Protein AF-A0AAP4BNZ4-F1 (afdb_monomer_lite)

Secondary structure (DSSP, 8-state):
--------------------PPPPP----PPPPP---HHHHHHHHHHHTT--HHHHHHHHHHHHHHHHHHHHHS-TTHHHHHHHHHHHHHHHHTTT--HHHHHHHHHHHHHHHHHHHHT--

InterPro domains:
  IPR045598 Domain of unknown function DUF6457 [PF20058] (36-118)

pLDDT: mean 81.0, std 22.91, range [34.78, 98.44]

Structure (mmCIF, N/CA/C/O backbone):
data_AF-A0AAP4BNZ4-F1
#
_entry.id   AF-A0AAP4BNZ4-F1
#
loop_
_atom_site.group_PDB
_atom_site.id
_atom_site.type_symbol
_atom_site.label_atom_id
_atom_site.label_alt_id
_atom_site.label_comp_id
_atom_site.label_asym_id
_atom_site.label_entity_id
_atom_site.label_seq_id
_atom_site.pdbx_PDB_ins_code
_atom_site.Cartn_x
_atom_site.Cartn_y
_atom_site.Cartn_z
_atom_site.occupancy
_atom_site.B_iso_or_equiv
_atom_site.auth_seq_id
_atom_site.auth_comp_id
_atom_site.auth_asym_id
_atom_site.auth_atom_id
_atom_site.pdbx_PDB_model_num
ATOM 1 N N . MET A 1 1 ? 96.215 -18.732 17.209 1.00 38.88 1 MET A N 1
ATOM 2 C CA . MET A 1 1 ? 96.819 -18.133 15.995 1.00 38.88 1 MET A CA 1
ATOM 3 C C . MET A 1 1 ? 95.674 -17.427 15.272 1.00 38.88 1 MET A C 1
ATOM 5 O O . MET A 1 1 ? 94.747 -18.121 14.900 1.00 38.88 1 MET A O 1
ATOM 9 N N . SER A 1 2 ? 95.473 -16.116 15.424 1.00 44.75 2 SER A N 1
ATOM 10 C CA . SER A 1 2 ? 96.181 -14.976 14.799 1.00 44.75 2 SER A CA 1
ATOM 11 C C . SER A 1 2 ? 95.452 -14.460 13.543 1.00 44.75 2 SER A C 1
ATOM 13 O O . SER A 1 2 ? 95.232 -15.246 12.630 1.00 44.75 2 SER A O 1
ATOM 15 N N . GLY A 1 3 ? 95.160 -13.147 13.519 1.00 40.81 3 GLY A N 1
ATOM 16 C CA . GLY A 1 3 ? 94.778 -12.314 12.354 1.00 40.81 3 GLY A CA 1
ATOM 17 C C . GLY A 1 3 ? 93.282 -12.341 12.001 1.00 40.81 3 GLY A C 1
ATOM 18 O O . GLY A 1 3 ? 92.768 -13.411 11.719 1.00 40.81 3 GLY A O 1
ATOM 19 N N . ALA A 1 4 ? 92.455 -11.288 12.093 1.00 47.03 4 ALA A N 1
ATOM 20 C CA . ALA A 1 4 ? 92.541 -9.853 11.750 1.00 47.03 4 ALA A CA 1
ATOM 21 C C . ALA A 1 4 ? 92.494 -9.534 10.237 1.00 47.03 4 ALA A C 1
ATOM 23 O O . ALA A 1 4 ? 93.375 -9.975 9.508 1.00 47.03 4 ALA A O 1
ATOM 24 N N . GLN A 1 5 ? 91.475 -8.742 9.846 1.00 47.81 5 GLN A N 1
ATOM 25 C CA . GLN A 1 5 ? 91.395 -7.622 8.866 1.00 47.81 5 GLN A CA 1
ATOM 26 C C . GLN A 1 5 ? 89.982 -7.591 8.234 1.00 47.81 5 GLN A C 1
ATOM 28 O O . GLN A 1 5 ? 89.580 -8.545 7.580 1.00 47.81 5 GLN A O 1
ATOM 33 N N . GLU A 1 6 ? 89.067 -6.691 8.617 1.00 38.47 6 GLU A N 1
ATOM 34 C CA . GLU A 1 6 ? 88.903 -5.257 8.267 1.00 38.47 6 GLU A CA 1
ATOM 35 C C . GLU A 1 6 ? 88.788 -4.929 6.766 1.00 38.47 6 GLU A C 1
ATOM 37 O O . GLU A 1 6 ? 89.708 -5.140 5.983 1.00 38.47 6 GLU A O 1
ATOM 42 N N . GLY A 1 7 ? 87.651 -4.317 6.411 1.00 39.09 7 GLY A N 1
ATOM 43 C CA . GLY A 1 7 ? 87.348 -3.727 5.109 1.00 39.09 7 GLY A CA 1
ATOM 44 C C . GLY A 1 7 ? 86.184 -2.736 5.229 1.00 39.09 7 GLY A C 1
ATOM 45 O O . GLY A 1 7 ? 85.019 -3.117 5.194 1.00 39.09 7 GLY A O 1
ATOM 46 N N . THR A 1 8 ? 86.536 -1.467 5.423 1.00 38.19 8 THR A N 1
ATOM 47 C CA . THR A 1 8 ? 85.686 -0.272 5.574 1.00 38.19 8 THR A CA 1
ATOM 48 C C . THR A 1 8 ? 85.093 0.209 4.241 1.00 38.19 8 THR A C 1
ATOM 50 O O . THR A 1 8 ? 85.790 0.217 3.230 1.00 38.19 8 THR A O 1
ATOM 53 N N . GLY A 1 9 ? 83.858 0.732 4.248 1.00 38.12 9 GLY A N 1
ATOM 54 C CA . GLY A 1 9 ? 83.290 1.517 3.139 1.00 38.12 9 GLY A CA 1
ATOM 55 C C . GLY A 1 9 ? 82.031 2.318 3.544 1.00 38.12 9 GLY A C 1
ATOM 56 O O . GLY A 1 9 ? 81.125 1.714 4.109 1.00 38.12 9 GLY A O 1
ATOM 57 N N . PRO A 1 10 ? 81.940 3.649 3.316 1.00 43.75 10 PRO A N 1
ATOM 58 C CA . PRO A 1 10 ? 81.063 4.557 4.070 1.00 43.75 10 PRO A CA 1
ATOM 59 C C . PRO A 1 10 ? 79.846 5.071 3.271 1.00 43.75 10 PRO A C 1
ATOM 61 O O . PRO A 1 10 ? 79.862 5.090 2.046 1.00 43.75 10 PRO A O 1
ATOM 64 N N . GLY A 1 11 ? 78.816 5.604 3.944 1.00 38.97 11 GLY A N 1
ATOM 65 C CA . GLY A 1 11 ? 77.742 6.324 3.243 1.00 38.97 11 GLY A CA 1
ATOM 66 C C . GLY A 1 11 ? 76.632 6.860 4.142 1.00 38.97 11 GLY A C 1
ATOM 67 O O . GLY A 1 11 ? 75.662 6.178 4.436 1.00 38.97 11 GLY A O 1
ATOM 68 N N . ARG A 1 12 ? 76.788 8.103 4.592 1.00 36.22 12 ARG A N 1
ATOM 69 C CA . ARG A 1 12 ? 75.913 8.833 5.521 1.00 36.22 12 ARG A CA 1
ATOM 70 C C . ARG A 1 12 ? 74.928 9.719 4.729 1.00 36.22 12 ARG A C 1
ATOM 72 O O . ARG A 1 12 ? 75.339 10.298 3.730 1.00 36.22 12 ARG A O 1
ATOM 79 N N . LYS A 1 13 ? 73.750 9.987 5.325 1.00 34.78 13 LYS A N 1
ATOM 80 C CA . LYS A 1 13 ? 72.768 11.075 5.039 1.00 34.78 13 LYS A CA 1
ATOM 81 C C . LYS A 1 13 ? 71.760 10.756 3.912 1.00 34.78 13 LYS A C 1
ATOM 83 O O . LYS A 1 13 ? 72.145 10.416 2.811 1.00 34.78 13 LYS A O 1
ATOM 88 N N . THR A 1 14 ? 70.447 10.874 4.116 1.00 40.69 14 THR A N 1
ATOM 89 C CA . THR A 1 14 ? 69.755 12.126 4.458 1.00 40.69 14 THR A CA 1
ATOM 90 C C . THR A 1 14 ? 68.381 11.869 5.094 1.00 40.69 14 THR A C 1
ATOM 92 O O . THR A 1 14 ? 67.539 11.159 4.558 1.00 40.69 14 THR A O 1
ATOM 95 N N . ALA A 1 15 ? 68.144 12.508 6.238 1.00 41.22 15 ALA A N 1
ATOM 96 C CA . ALA A 1 15 ? 66.809 12.882 6.675 1.00 41.22 15 ALA A CA 1
ATOM 97 C C . ALA A 1 15 ? 66.473 14.228 6.020 1.00 41.22 15 ALA A C 1
ATOM 99 O O . ALA A 1 15 ? 67.306 15.128 6.102 1.00 41.22 15 ALA A O 1
ATOM 100 N N . GLN A 1 16 ? 65.295 14.360 5.402 1.00 35.28 16 GLN A N 1
ATOM 101 C CA . GLN A 1 16 ? 64.477 15.586 5.347 1.00 35.28 16 GLN A CA 1
ATOM 102 C C . GLN A 1 16 ? 63.350 15.444 4.320 1.00 35.28 16 GLN A C 1
ATOM 104 O O . GLN A 1 16 ? 63.594 15.422 3.119 1.00 35.28 16 GLN A O 1
ATOM 109 N N . SER A 1 17 ? 62.104 15.477 4.789 1.00 41.12 17 SER A N 1
ATOM 110 C CA . SER A 1 17 ? 61.160 16.535 4.400 1.00 41.12 17 SER A CA 1
ATOM 111 C C . SER A 1 17 ? 59.817 16.306 5.079 1.00 41.12 17 SER A C 1
ATOM 113 O O . SER A 1 17 ? 58.915 15.673 4.538 1.00 41.12 17 SER A O 1
ATOM 115 N N . ALA A 1 18 ? 59.676 16.891 6.267 1.00 46.62 18 ALA A N 1
ATOM 116 C CA . ALA A 1 18 ? 58.380 17.363 6.714 1.00 46.62 18 ALA A CA 1
ATOM 117 C C . ALA A 1 18 ? 57.937 18.471 5.745 1.00 46.62 18 ALA A C 1
ATOM 119 O O . ALA A 1 18 ? 58.617 19.490 5.614 1.00 46.62 18 ALA A O 1
ATOM 120 N N . LYS A 1 19 ? 56.813 18.276 5.053 1.00 46.09 19 LYS A N 1
ATOM 121 C CA . LYS A 1 19 ? 56.090 19.367 4.394 1.00 46.09 19 LYS A CA 1
ATOM 122 C C . LYS A 1 19 ? 54.744 19.546 5.075 1.00 46.09 19 LYS A C 1
ATOM 124 O O . LYS A 1 19 ? 53.771 18.863 4.783 1.00 46.09 19 LYS A O 1
ATOM 129 N N . THR A 1 20 ? 54.739 20.506 5.988 1.00 48.50 20 THR A N 1
ATOM 130 C CA . THR A 1 20 ? 53.567 21.191 6.522 1.00 48.50 20 THR A CA 1
ATOM 131 C C . THR A 1 20 ? 52.735 21.756 5.370 1.00 48.50 20 THR A C 1
ATOM 133 O O . THR A 1 20 ? 53.187 22.668 4.675 1.00 48.50 20 THR A O 1
ATOM 136 N N . LEU A 1 21 ? 51.511 21.256 5.181 1.00 46.38 21 LEU A N 1
ATOM 137 C CA . LEU A 1 21 ? 50.479 21.992 4.452 1.00 46.38 21 LEU A CA 1
ATOM 138 C C . LEU A 1 21 ? 49.638 22.807 5.445 1.00 46.38 21 LEU A C 1
ATOM 140 O O . LEU A 1 21 ? 49.252 22.333 6.509 1.00 46.38 21 LEU A O 1
ATOM 144 N N . LYS A 1 22 ? 49.437 24.074 5.079 1.00 48.59 22 LYS A N 1
ATOM 145 C CA . LYS A 1 22 ? 48.779 25.162 5.818 1.00 48.59 22 LYS A CA 1
ATOM 146 C C . LYS A 1 22 ? 47.263 24.925 5.993 1.00 48.59 22 LYS A C 1
ATOM 148 O O . LYS A 1 22 ? 46.691 24.156 5.221 1.00 48.59 22 LYS A O 1
ATOM 153 N N . PRO A 1 23 ? 46.605 25.581 6.975 1.00 43.16 23 PRO A N 1
ATOM 154 C CA . PRO A 1 23 ? 45.254 25.226 7.401 1.00 43.16 23 PRO A CA 1
ATOM 155 C C . PRO A 1 23 ? 44.186 25.605 6.369 1.00 43.16 23 PRO A C 1
ATOM 157 O O . PRO A 1 23 ? 44.294 26.607 5.660 1.00 43.16 23 PRO A O 1
ATOM 160 N N . ALA A 1 24 ? 43.145 24.776 6.314 1.00 48.59 24 ALA A N 1
ATOM 161 C CA . ALA A 1 24 ? 41.992 24.932 5.443 1.00 48.59 24 ALA A CA 1
ATOM 162 C C . ALA A 1 24 ? 41.168 26.183 5.796 1.00 48.59 24 ALA A C 1
ATOM 164 O O . ALA A 1 24 ? 40.957 26.520 6.961 1.00 48.59 24 ALA A O 1
ATOM 165 N N . LYS A 1 25 ? 40.677 26.860 4.756 1.00 51.66 25 LYS A N 1
ATOM 166 C CA . LYS A 1 25 ? 39.758 27.996 4.837 1.00 51.66 25 LYS A CA 1
ATOM 167 C C . LYS A 1 25 ? 38.409 27.494 5.367 1.00 51.66 25 LYS A C 1
ATOM 169 O O . LYS A 1 25 ? 37.762 26.690 4.703 1.00 51.66 25 LYS A O 1
ATOM 174 N N . THR A 1 26 ? 37.986 27.964 6.541 1.00 50.44 26 THR A N 1
ATOM 175 C CA . THR A 1 26 ? 36.670 27.667 7.128 1.00 50.44 26 THR A CA 1
ATOM 176 C C . THR A 1 26 ? 35.555 28.172 6.214 1.00 50.44 26 THR A C 1
ATOM 178 O O . THR A 1 26 ? 35.177 29.344 6.253 1.00 50.44 26 THR A O 1
ATOM 181 N N . ALA A 1 27 ? 35.015 27.284 5.383 1.00 53.12 27 ALA A N 1
ATOM 182 C CA . ALA A 1 27 ? 33.716 27.481 4.765 1.00 53.12 27 ALA A CA 1
ATOM 183 C C . ALA A 1 27 ? 32.651 27.130 5.811 1.00 53.12 27 ALA A C 1
ATOM 185 O O . ALA A 1 27 ? 32.620 26.017 6.331 1.00 53.12 27 ALA A O 1
ATOM 186 N N . LYS A 1 28 ? 31.805 28.105 6.160 1.00 52.50 28 LYS A N 1
ATOM 187 C CA . LYS A 1 28 ? 30.657 27.907 7.048 1.00 52.50 28 LYS A CA 1
ATOM 188 C C . LYS A 1 28 ? 29.737 26.848 6.435 1.00 52.50 28 LYS A C 1
ATOM 190 O O . LYS A 1 28 ? 29.094 27.114 5.422 1.00 52.50 28 LYS A O 1
ATOM 195 N N . ILE A 1 29 ? 29.663 25.672 7.050 1.00 57.31 29 ILE A N 1
ATOM 196 C CA . ILE A 1 29 ? 28.634 24.684 6.727 1.00 57.31 29 ILE A CA 1
ATOM 197 C C . ILE A 1 29 ? 27.326 25.236 7.297 1.00 57.31 29 ILE A C 1
ATOM 199 O O . ILE A 1 29 ? 27.154 25.331 8.511 1.00 57.31 29 ILE A O 1
ATOM 203 N N . LYS A 1 30 ? 26.423 25.670 6.415 1.00 52.53 30 LYS A N 1
ATOM 204 C CA . LYS A 1 30 ? 25.020 25.902 6.767 1.00 52.53 30 LYS A CA 1
ATOM 205 C C . LYS A 1 30 ? 24.460 24.543 7.187 1.00 52.53 30 LYS A C 1
ATOM 207 O O . LYS A 1 30 ? 24.493 23.625 6.372 1.00 52.53 30 LYS A O 1
ATOM 212 N N . ALA A 1 31 ? 24.017 24.405 8.437 1.00 47.12 31 ALA A N 1
ATOM 213 C CA . ALA A 1 31 ? 23.382 23.177 8.902 1.00 47.12 31 ALA A CA 1
ATOM 214 C C . ALA A 1 31 ? 22.223 22.844 7.951 1.00 47.12 31 ALA A C 1
ATOM 216 O O . ALA A 1 31 ? 21.314 23.659 7.762 1.00 47.12 31 ALA A O 1
ATOM 217 N N . ALA A 1 32 ? 22.325 21.696 7.284 1.00 52.47 32 ALA A N 1
ATOM 218 C CA . ALA A 1 32 ? 21.209 21.121 6.558 1.00 52.47 32 ALA A CA 1
ATOM 219 C C . ALA A 1 32 ? 20.072 20.864 7.564 1.00 52.47 32 ALA A C 1
ATOM 221 O O . ALA A 1 32 ? 20.370 20.610 8.736 1.00 52.47 32 ALA A O 1
ATOM 222 N N . PRO A 1 33 ? 18.796 20.971 7.156 1.00 59.94 33 PRO A N 1
ATOM 223 C CA . PRO A 1 33 ? 17.706 20.509 8.004 1.00 59.94 33 PRO A CA 1
ATOM 224 C C . PRO A 1 33 ? 18.004 19.071 8.440 1.00 59.94 33 PRO A C 1
ATOM 226 O O . PRO A 1 33 ? 18.474 18.272 7.630 1.00 59.94 33 PRO A O 1
ATOM 229 N N . GLU A 1 34 ? 17.801 18.791 9.726 1.00 68.19 34 GLU A N 1
ATOM 230 C CA . GLU A 1 34 ? 17.927 17.453 10.299 1.00 68.19 34 GLU A CA 1
ATOM 231 C C . GLU A 1 34 ? 17.130 16.478 9.425 1.00 68.19 34 GLU A C 1
ATOM 233 O O . GLU A 1 34 ? 15.922 16.638 9.242 1.00 68.19 34 GLU A O 1
ATOM 238 N N . GLU A 1 35 ? 17.823 15.522 8.808 1.00 74.88 35 GLU A N 1
ATOM 239 C CA . GLU A 1 35 ? 17.187 14.489 8.004 1.00 74.88 35 GLU A CA 1
ATOM 240 C C . GLU A 1 35 ? 16.318 13.647 8.939 1.00 74.88 35 GLU A C 1
ATOM 242 O O . GLU A 1 35 ? 16.818 12.876 9.758 1.00 74.88 35 GLU A O 1
ATOM 247 N N . VAL A 1 36 ? 15.002 13.849 8.869 1.00 76.88 36 VAL A N 1
ATOM 248 C CA . VAL A 1 36 ? 14.054 13.094 9.685 1.00 76.88 36 VAL A CA 1
ATOM 249 C C . VAL A 1 36 ? 14.165 11.627 9.291 1.00 76.88 36 VAL A C 1
ATOM 251 O O . VAL A 1 36 ? 13.958 11.275 8.128 1.00 76.88 36 VAL A O 1
ATOM 254 N N . ALA A 1 37 ? 14.474 10.763 10.260 1.00 88.12 37 ALA A N 1
ATOM 255 C CA . ALA A 1 37 ? 14.522 9.325 10.034 1.00 88.12 37 ALA A CA 1
ATOM 256 C C . ALA A 1 37 ? 13.215 8.838 9.385 1.00 88.12 37 ALA A C 1
ATOM 258 O O . ALA A 1 37 ? 12.122 9.241 9.790 1.00 88.12 37 ALA A O 1
ATOM 259 N N . ALA A 1 38 ? 13.321 7.942 8.400 1.00 85.94 38 ALA A N 1
ATOM 260 C CA . ALA A 1 38 ? 12.168 7.458 7.640 1.00 85.94 38 ALA A CA 1
ATOM 261 C C . ALA A 1 38 ? 11.056 6.893 8.541 1.00 85.94 38 ALA A C 1
ATOM 263 O O . ALA A 1 38 ? 9.882 7.135 8.287 1.00 85.94 38 ALA A O 1
ATOM 264 N N . SER A 1 39 ? 11.412 6.206 9.630 1.00 86.69 39 SER A N 1
ATOM 265 C CA . SER A 1 39 ? 10.450 5.709 10.620 1.00 86.69 39 SER A CA 1
ATOM 266 C C . SER A 1 39 ? 9.672 6.837 11.305 1.00 86.69 39 SER A C 1
ATOM 268 O O . SER A 1 39 ? 8.456 6.747 11.437 1.00 86.69 39 SER A O 1
ATOM 270 N N . THR A 1 40 ? 10.340 7.923 11.695 1.00 92.50 40 THR A N 1
ATOM 271 C CA . THR A 1 40 ? 9.704 9.101 12.306 1.00 92.50 40 THR A CA 1
ATOM 272 C C . THR A 1 40 ? 8.761 9.795 11.328 1.00 92.50 40 THR A C 1
ATOM 274 O O . THR A 1 40 ? 7.638 10.160 11.688 1.00 92.50 40 THR A O 1
ATOM 277 N N . TRP A 1 41 ? 9.190 9.946 10.073 1.00 94.69 41 TRP A N 1
ATOM 278 C CA . TRP A 1 41 ? 8.336 10.489 9.023 1.00 94.69 41 TRP A CA 1
ATOM 279 C C . TRP A 1 41 ? 7.102 9.611 8.788 1.00 94.69 41 TRP A C 1
ATOM 281 O O . TRP A 1 41 ? 5.984 10.119 8.792 1.00 94.69 41 TRP A O 1
ATOM 291 N N . LEU A 1 42 ? 7.274 8.293 8.663 1.00 94.56 42 LEU A N 1
ATOM 292 C CA . LEU A 1 42 ? 6.163 7.366 8.444 1.00 94.56 42 LEU A CA 1
ATOM 293 C C . LEU A 1 42 ? 5.164 7.363 9.608 1.00 94.56 42 LEU A C 1
ATOM 295 O O . LEU A 1 42 ? 3.967 7.376 9.349 1.00 94.56 42 LEU A O 1
ATOM 299 N N . THR A 1 43 ? 5.624 7.459 10.858 1.00 93.31 43 THR A N 1
ATOM 300 C CA . THR A 1 43 ? 4.745 7.651 12.028 1.00 93.31 43 THR A CA 1
ATOM 301 C C . THR A 1 43 ? 3.936 8.950 11.945 1.00 93.31 43 THR A C 1
ATOM 303 O O . THR A 1 43 ? 2.773 9.002 12.342 1.00 93.31 43 THR A O 1
ATOM 306 N N . THR A 1 44 ? 4.535 10.021 11.419 1.00 95.94 44 THR A N 1
ATOM 307 C CA . THR A 1 44 ? 3.840 11.304 11.234 1.00 95.94 44 THR A CA 1
ATOM 308 C C . THR A 1 44 ? 2.767 11.180 10.154 1.00 95.94 44 THR A C 1
ATOM 310 O O . THR A 1 44 ? 1.653 11.674 10.327 1.00 95.94 44 THR A O 1
ATOM 313 N N . VAL A 1 45 ? 3.077 10.484 9.058 1.00 96.44 45 VAL A N 1
ATOM 314 C CA . VAL A 1 45 ? 2.148 10.249 7.948 1.00 96.44 45 VAL A CA 1
ATOM 315 C C . VAL A 1 45 ? 0.977 9.368 8.378 1.00 96.44 45 VAL A C 1
ATOM 317 O O . VAL A 1 45 ? -0.160 9.727 8.089 1.00 96.44 45 VAL A O 1
ATOM 320 N N . THR A 1 46 ? 1.216 8.264 9.094 1.00 96.00 46 THR A N 1
ATOM 321 C CA . THR A 1 46 ? 0.127 7.394 9.573 1.00 96.00 46 THR A CA 1
ATOM 322 C C . THR A 1 46 ? -0.813 8.138 10.510 1.00 96.00 46 THR A C 1
ATOM 324 O O . THR A 1 46 ? -2.021 8.059 10.333 1.00 96.00 46 THR A O 1
ATOM 327 N N . SER A 1 47 ? -0.272 8.944 11.426 1.00 96.75 47 SER A N 1
ATOM 328 C CA . SER A 1 47 ? -1.071 9.814 12.297 1.00 96.75 47 SER A CA 1
ATOM 329 C C . SER A 1 47 ? -1.876 10.855 11.507 1.00 96.75 47 SER A C 1
ATOM 331 O O . SER A 1 47 ? -3.067 11.036 11.738 1.00 96.75 47 SER A O 1
ATOM 333 N N . THR A 1 48 ? -1.255 11.506 10.517 1.00 98.06 48 THR A N 1
ATOM 334 C CA . THR A 1 48 ? -1.908 12.542 9.693 1.00 98.06 48 THR A CA 1
ATOM 335 C C . THR A 1 48 ? -3.053 11.983 8.848 1.00 98.06 48 THR A C 1
ATOM 337 O O . THR A 1 48 ? -4.024 12.688 8.581 1.00 98.06 48 THR A O 1
ATOM 340 N N . LEU A 1 49 ? -2.927 10.734 8.401 1.00 95.75 49 LEU A N 1
ATOM 341 C CA . LEU A 1 49 ? -3.898 10.066 7.536 1.00 95.75 49 LEU A CA 1
ATOM 342 C C . LEU A 1 49 ? -4.882 9.170 8.299 1.00 95.75 49 LEU A C 1
ATOM 344 O O . LEU A 1 49 ? -5.684 8.505 7.652 1.00 95.75 49 LEU A O 1
ATOM 348 N N . ASP A 1 50 ? -4.815 9.150 9.634 1.00 95.31 50 ASP A N 1
ATOM 349 C CA . ASP A 1 50 ? -5.624 8.277 10.496 1.00 95.31 50 ASP A CA 1
ATOM 350 C C . ASP A 1 50 ? -5.514 6.785 10.116 1.00 95.31 50 ASP A C 1
ATOM 352 O O . ASP A 1 50 ? -6.489 6.040 10.055 1.00 95.31 50 ASP A O 1
ATOM 356 N N . VAL A 1 51 ? -4.291 6.345 9.806 1.00 93.69 51 VAL A N 1
ATOM 357 C CA . VAL A 1 51 ? -3.976 4.947 9.493 1.00 93.69 51 VAL A CA 1
ATOM 358 C C . VAL A 1 51 ? -3.452 4.262 10.749 1.00 93.69 51 VAL A C 1
ATOM 360 O O . VAL A 1 51 ? -2.468 4.715 11.339 1.00 93.69 51 VAL A O 1
ATOM 363 N N . ASP A 1 52 ? -4.058 3.133 11.123 1.00 93.56 52 ASP A N 1
ATOM 364 C CA . ASP A 1 52 ? -3.590 2.320 12.247 1.00 93.56 52 ASP A CA 1
ATOM 365 C C . ASP A 1 52 ? -2.114 1.901 12.031 1.00 93.56 52 ASP A C 1
ATOM 367 O O . ASP A 1 52 ? -1.787 1.271 11.015 1.00 93.56 52 ASP A O 1
ATOM 371 N N . PRO A 1 53 ? -1.196 2.220 12.968 1.00 93.62 53 PRO A N 1
ATOM 372 C CA . PRO A 1 53 ? 0.215 1.855 12.864 1.00 93.62 53 PRO A CA 1
ATOM 373 C C . PRO A 1 53 ? 0.467 0.353 12.673 1.00 93.62 53 PRO A C 1
ATOM 375 O O . PRO A 1 53 ? 1.482 -0.018 12.083 1.00 93.62 53 PRO A O 1
ATOM 378 N N . GLN A 1 54 ? -0.437 -0.517 13.134 1.00 94.12 54 GLN A N 1
ATOM 379 C CA . GLN A 1 54 ? -0.335 -1.963 12.927 1.00 94.12 54 GLN A CA 1
ATOM 380 C C . GLN A 1 54 ? -0.443 -2.340 11.451 1.00 94.12 54 GLN A C 1
ATOM 382 O O . GLN A 1 54 ? 0.248 -3.260 11.018 1.00 94.12 54 GLN A O 1
ATOM 387 N N . VAL A 1 55 ? -1.237 -1.605 10.665 1.00 94.69 55 VAL A N 1
ATOM 388 C CA . VAL A 1 55 ? -1.321 -1.814 9.214 1.00 94.69 55 VAL A CA 1
ATOM 389 C C . VAL A 1 55 ? 0.035 -1.519 8.581 1.00 94.69 55 VAL A C 1
ATOM 391 O O . VAL A 1 55 ? 0.575 -2.371 7.881 1.00 94.69 55 VAL A O 1
ATOM 394 N N . LEU A 1 56 ? 0.648 -0.372 8.906 1.00 94.56 56 LEU A N 1
ATOM 395 C CA . LEU A 1 56 ? 1.985 -0.031 8.412 1.00 94.56 56 LEU A CA 1
ATOM 396 C C . LEU A 1 56 ? 3.024 -1.082 8.826 1.00 94.56 56 LEU A C 1
ATOM 398 O O . LEU A 1 56 ? 3.792 -1.549 7.988 1.00 94.56 56 LEU A O 1
ATOM 402 N N . HIS A 1 57 ? 3.064 -1.455 10.106 1.00 95.38 57 HIS A N 1
ATOM 403 C CA . HIS A 1 57 ? 4.040 -2.418 10.617 1.00 95.38 57 HIS A CA 1
ATOM 404 C C . HIS A 1 57 ? 3.912 -3.789 9.945 1.00 95.38 57 HIS A C 1
ATOM 406 O O . HIS A 1 57 ? 4.929 -4.419 9.657 1.00 95.38 57 HIS A O 1
ATOM 412 N N . ALA A 1 58 ? 2.684 -4.232 9.671 1.00 96.81 58 ALA A N 1
ATOM 413 C CA . ALA A 1 58 ? 2.418 -5.519 9.044 1.00 96.81 58 ALA A CA 1
ATOM 414 C C . ALA A 1 58 ? 2.756 -5.555 7.546 1.00 96.81 58 ALA A C 1
ATOM 416 O O . ALA A 1 58 ? 3.030 -6.634 7.026 1.00 96.81 58 ALA A O 1
ATOM 417 N N . THR A 1 59 ? 2.738 -4.414 6.845 1.00 96.62 59 THR A N 1
ATOM 418 C CA . THR A 1 59 ? 2.845 -4.388 5.374 1.00 96.62 59 THR A CA 1
ATOM 419 C C . THR A 1 59 ? 4.081 -3.667 4.838 1.00 96.62 59 THR A C 1
ATOM 421 O O . THR A 1 59 ? 4.396 -3.810 3.658 1.00 96.62 59 THR A O 1
ATOM 424 N N . ILE A 1 60 ? 4.805 -2.886 5.652 1.00 96.00 60 ILE A N 1
ATOM 425 C CA . ILE A 1 60 ? 5.920 -2.045 5.173 1.00 96.00 60 ILE A CA 1
ATOM 426 C C . ILE A 1 60 ? 7.003 -2.851 4.454 1.00 96.00 60 ILE A C 1
ATOM 428 O O . ILE A 1 60 ? 7.487 -2.425 3.406 1.00 96.00 60 ILE A O 1
ATOM 432 N N . LYS A 1 61 ? 7.364 -4.025 4.982 1.00 97.06 61 LYS A N 1
ATOM 433 C CA . LYS A 1 61 ? 8.384 -4.880 4.370 1.00 97.06 61 LYS A CA 1
ATOM 434 C C . LYS A 1 61 ? 7.947 -5.342 2.980 1.00 97.06 61 LYS A C 1
ATOM 436 O O . LYS A 1 61 ? 8.717 -5.209 2.037 1.00 97.06 61 LYS A O 1
ATOM 441 N N . ASP A 1 62 ? 6.707 -5.796 2.847 1.00 97.94 62 ASP A N 1
ATOM 442 C CA . ASP A 1 62 ? 6.171 -6.309 1.585 1.00 97.94 62 ASP A CA 1
ATOM 443 C C . ASP A 1 62 ? 6.054 -5.203 0.527 1.00 97.94 62 ASP A C 1
ATOM 445 O O . ASP A 1 62 ? 6.322 -5.432 -0.652 1.00 97.94 62 ASP A O 1
ATOM 449 N N . VAL A 1 63 ? 5.719 -3.973 0.939 1.00 97.88 63 VAL A N 1
ATOM 450 C CA . VAL A 1 63 ? 5.715 -2.801 0.047 1.00 97.88 63 VAL A CA 1
ATOM 451 C C . VAL A 1 63 ? 7.126 -2.507 -0.468 1.00 97.88 63 VAL A C 1
ATOM 453 O O . VAL A 1 63 ? 7.323 -2.291 -1.668 1.00 97.88 63 VAL A O 1
ATOM 456 N N . LEU A 1 64 ? 8.127 -2.505 0.416 1.00 97.38 64 LEU A N 1
ATOM 457 C CA . LEU A 1 64 ? 9.520 -2.264 0.032 1.00 97.38 64 LEU A CA 1
ATOM 458 C C . LEU A 1 64 ? 10.067 -3.389 -0.858 1.00 97.38 64 LEU A C 1
ATOM 460 O O . LEU A 1 64 ? 10.743 -3.111 -1.849 1.00 97.38 64 LEU A O 1
ATOM 464 N N . ASP A 1 65 ? 9.705 -4.639 -0.577 1.00 98.25 65 ASP A N 1
ATOM 465 C CA . ASP A 1 65 ? 10.082 -5.782 -1.405 1.00 98.25 65 ASP A CA 1
ATOM 466 C C . ASP A 1 65 ? 9.444 -5.684 -2.801 1.00 98.25 65 ASP A C 1
ATOM 468 O O . ASP A 1 65 ? 10.154 -5.785 -3.804 1.00 98.25 65 ASP A O 1
ATOM 472 N N . LEU A 1 66 ? 8.137 -5.397 -2.894 1.00 98.44 66 LEU A N 1
ATOM 473 C CA . LEU A 1 66 ? 7.447 -5.199 -4.175 1.00 98.44 66 LEU A CA 1
ATOM 474 C C . LEU A 1 66 ? 8.091 -4.079 -4.998 1.00 98.44 66 LEU A C 1
ATOM 476 O O . LEU A 1 66 ? 8.354 -4.256 -6.188 1.00 98.44 66 LEU A O 1
ATOM 480 N N . THR A 1 67 ? 8.351 -2.921 -4.386 1.00 98.06 67 THR A N 1
ATOM 481 C CA . THR A 1 67 ? 8.959 -1.789 -5.105 1.00 98.06 67 THR A CA 1
ATOM 482 C C . THR A 1 67 ? 10.367 -2.115 -5.596 1.00 98.06 67 THR A C 1
ATOM 484 O O . THR A 1 67 ? 10.721 -1.715 -6.706 1.00 98.06 67 THR A O 1
ATOM 487 N N . SER A 1 68 ? 11.140 -2.890 -4.826 1.00 98.25 68 SER A N 1
ATOM 488 C CA . SER A 1 68 ? 12.426 -3.430 -5.267 1.00 98.25 68 SER A CA 1
ATOM 489 C C . SER A 1 68 ? 12.249 -4.322 -6.496 1.00 98.25 68 SER A C 1
ATOM 491 O O . SER A 1 68 ? 12.866 -4.057 -7.524 1.00 98.25 68 SER A O 1
ATOM 493 N N . ILE A 1 69 ? 11.364 -5.321 -6.450 1.00 98.38 69 ILE A N 1
ATOM 494 C CA . ILE A 1 69 ? 11.115 -6.246 -7.571 1.00 98.38 69 ILE A CA 1
ATOM 495 C C . ILE A 1 69 ? 10.718 -5.483 -8.838 1.00 98.38 69 ILE A C 1
ATOM 497 O O . ILE A 1 69 ? 11.353 -5.636 -9.877 1.00 98.38 69 ILE A O 1
ATOM 501 N N . VAL A 1 70 ? 9.719 -4.603 -8.750 1.00 98.38 70 VAL A N 1
ATOM 502 C CA . VAL A 1 70 ? 9.228 -3.842 -9.910 1.00 98.38 70 VAL A CA 1
ATOM 503 C C . VAL A 1 70 ? 10.317 -2.939 -10.490 1.00 98.38 70 VAL A C 1
ATOM 505 O O . VAL A 1 70 ? 10.403 -2.784 -11.705 1.00 98.38 70 VAL A O 1
ATOM 508 N N . ALA A 1 71 ? 11.172 -2.348 -9.654 1.00 97.88 71 ALA A N 1
ATOM 509 C CA . ALA A 1 71 ? 12.267 -1.509 -10.130 1.00 97.88 71 ALA A CA 1
ATOM 510 C C . ALA A 1 71 ? 13.380 -2.293 -10.851 1.00 97.88 71 ALA A C 1
ATOM 512 O O . ALA A 1 71 ? 14.126 -1.672 -11.611 1.00 97.88 71 ALA A O 1
ATOM 513 N N . HIS A 1 72 ? 13.503 -3.604 -10.603 1.00 97.56 72 HIS A N 1
ATOM 514 C CA . HIS A 1 72 ? 14.454 -4.487 -11.285 1.00 97.56 72 HIS A CA 1
ATOM 515 C C . HIS A 1 72 ? 13.866 -5.097 -12.564 1.00 97.56 72 HIS A C 1
ATOM 517 O O . HIS A 1 72 ? 14.528 -5.083 -13.598 1.00 97.56 72 HIS A O 1
ATOM 523 N N . GLU A 1 73 ? 12.629 -5.596 -12.507 1.00 97.38 73 GLU A N 1
ATOM 524 C CA . GLU A 1 73 ? 11.976 -6.285 -13.633 1.00 97.38 73 GLU A CA 1
ATOM 525 C C . GLU A 1 73 ? 11.351 -5.316 -14.654 1.00 97.38 73 GLU A C 1
ATOM 527 O O . GLU A 1 73 ? 11.158 -5.640 -15.829 1.00 97.38 73 GLU A O 1
ATOM 532 N N . HIS A 1 74 ? 11.014 -4.101 -14.221 1.00 96.19 74 HIS A N 1
ATOM 533 C CA . HIS A 1 74 ? 10.357 -3.083 -15.036 1.00 96.19 74 HIS A CA 1
ATOM 534 C C . HIS A 1 74 ? 11.065 -1.728 -14.915 1.00 96.19 74 HIS A C 1
ATOM 536 O O . HIS A 1 74 ? 12.236 -1.616 -14.557 1.00 96.19 74 HIS A O 1
ATOM 542 N N . SER A 1 75 ? 10.363 -0.649 -15.270 1.00 96.31 75 SER A N 1
ATOM 543 C CA . SER A 1 75 ? 10.906 0.696 -15.123 1.00 96.31 75 SER A CA 1
ATOM 544 C C . SER A 1 75 ? 10.856 1.145 -13.661 1.00 96.31 75 SER A C 1
ATOM 546 O O . SER A 1 75 ? 9.850 0.975 -12.974 1.00 96.31 75 SER A O 1
ATOM 548 N N . ARG A 1 76 ? 11.917 1.810 -13.193 1.00 96.44 76 ARG A N 1
ATOM 549 C CA . ARG A 1 76 ? 11.967 2.383 -11.836 1.00 96.44 76 ARG A CA 1
ATOM 550 C C . ARG A 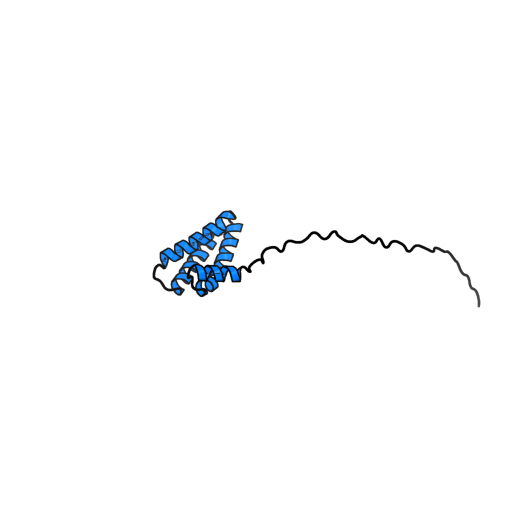1 76 ? 10.763 3.290 -11.504 1.00 96.44 76 ARG A C 1
ATOM 552 O O . ARG A 1 76 ? 10.274 3.189 -10.383 1.00 96.44 76 ARG A O 1
ATOM 559 N N . PRO A 1 77 ? 10.229 4.123 -12.428 1.00 97.69 77 PRO A N 1
ATOM 560 C CA . PRO A 1 77 ? 8.999 4.879 -12.1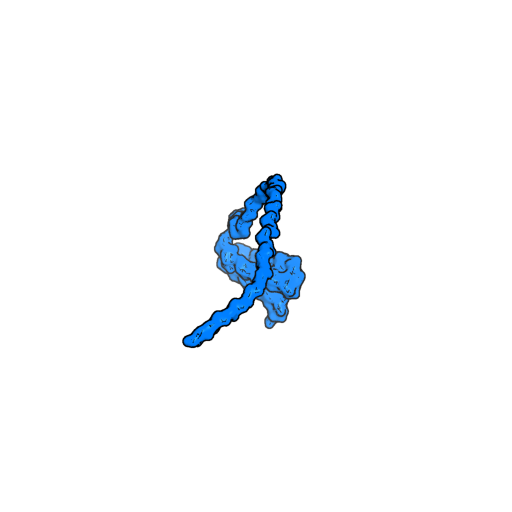76 1.00 97.69 77 PRO A CA 1
ATOM 561 C C . PRO A 1 77 ? 7.756 4.016 -11.913 1.00 97.69 77 PRO A C 1
ATOM 563 O O . PRO A 1 77 ? 6.841 4.476 -11.235 1.00 97.69 77 PRO A O 1
ATOM 566 N N . ALA A 1 78 ? 7.707 2.775 -12.407 1.00 97.81 78 ALA A N 1
ATOM 567 C CA . ALA A 1 78 ? 6.572 1.882 -12.186 1.00 97.81 78 ALA A CA 1
ATOM 568 C C . ALA A 1 78 ? 6.479 1.384 -10.735 1.00 97.81 78 ALA A C 1
ATOM 570 O O . ALA A 1 78 ? 5.380 1.084 -10.276 1.00 97.81 78 ALA A O 1
ATOM 571 N N . ALA A 1 79 ? 7.589 1.332 -9.992 1.00 98.00 79 ALA A N 1
ATOM 572 C CA . ALA A 1 79 ? 7.612 0.834 -8.616 1.00 98.00 79 ALA A CA 1
ATOM 573 C C . ALA A 1 79 ? 6.664 1.600 -7.666 1.00 98.00 79 ALA A C 1
ATOM 575 O O . ALA A 1 79 ? 5.755 0.971 -7.116 1.00 98.00 79 ALA A O 1
ATOM 576 N N . PRO A 1 80 ? 6.781 2.934 -7.496 1.00 97.62 80 PRO A N 1
ATOM 577 C CA . PRO A 1 80 ? 5.868 3.675 -6.624 1.00 97.62 80 PRO A CA 1
ATOM 578 C C . PRO A 1 80 ? 4.417 3.663 -7.128 1.00 97.62 80 PRO A C 1
ATOM 580 O O . PRO A 1 80 ? 3.493 3.607 -6.320 1.00 97.62 80 PRO A O 1
ATOM 583 N N . VAL A 1 81 ? 4.197 3.663 -8.449 1.00 98.44 81 VAL A N 1
ATOM 584 C CA . VAL A 1 81 ? 2.845 3.599 -9.035 1.00 98.44 81 VAL A CA 1
ATOM 585 C C . VAL A 1 81 ? 2.182 2.252 -8.735 1.00 98.44 81 VAL A C 1
ATOM 587 O O . VAL A 1 81 ? 1.007 2.209 -8.384 1.00 98.44 81 VAL A O 1
ATOM 590 N N . THR A 1 82 ? 2.939 1.155 -8.796 1.00 98.31 82 THR A N 1
ATOM 591 C CA . THR A 1 82 ? 2.437 -0.193 -8.489 1.00 98.31 82 THR A CA 1
ATOM 592 C C . THR A 1 82 ? 2.069 -0.326 -7.011 1.00 98.31 82 THR A C 1
ATOM 594 O O . THR A 1 82 ? 0.990 -0.822 -6.694 1.00 98.31 82 THR A O 1
ATOM 597 N N . ALA A 1 83 ? 2.911 0.178 -6.101 1.00 97.81 83 ALA A N 1
ATOM 598 C CA . ALA A 1 83 ? 2.611 0.185 -4.668 1.00 97.81 83 ALA A CA 1
ATOM 599 C C . ALA A 1 83 ? 1.352 1.010 -4.338 1.00 97.81 83 ALA A C 1
ATOM 601 O O . ALA A 1 83 ? 0.512 0.570 -3.553 1.00 97.81 83 ALA A O 1
ATOM 602 N N . PHE A 1 84 ? 1.183 2.174 -4.978 1.00 98.00 84 PHE A N 1
ATOM 603 C CA . PHE A 1 84 ? -0.027 2.987 -4.839 1.00 98.00 84 PHE A CA 1
ATOM 604 C C . PHE A 1 84 ? -1.285 2.232 -5.292 1.00 98.00 84 PHE A C 1
ATOM 606 O O . PHE A 1 84 ? -2.280 2.214 -4.570 1.00 98.00 84 PHE A O 1
ATOM 613 N N . LEU A 1 85 ? -1.241 1.571 -6.454 1.00 98.38 85 LEU A N 1
ATOM 614 C CA . LEU A 1 85 ? -2.371 0.792 -6.967 1.00 98.38 85 LEU A CA 1
ATOM 615 C C . LEU A 1 85 ? -2.726 -0.393 -6.061 1.00 98.38 85 LEU A C 1
ATOM 617 O O . LEU A 1 85 ? -3.910 -0.659 -5.867 1.00 98.38 85 LEU A O 1
ATOM 621 N N . ALA A 1 86 ? -1.731 -1.065 -5.472 1.00 97.31 86 ALA A N 1
ATOM 622 C CA . ALA A 1 86 ? -1.957 -2.149 -4.516 1.00 97.31 86 ALA A CA 1
ATOM 623 C C . ALA A 1 86 ? -2.749 -1.665 -3.290 1.00 97.31 86 ALA A C 1
ATOM 625 O O . ALA A 1 86 ? -3.763 -2.262 -2.927 1.00 97.31 86 ALA A O 1
ATOM 626 N N . GLY A 1 87 ? -2.324 -0.545 -2.691 1.00 95.06 87 GLY A N 1
ATOM 627 C CA . GLY A 1 87 ? -3.025 0.067 -1.561 1.00 95.06 87 GLY A CA 1
ATOM 628 C C . GLY A 1 87 ? -4.420 0.572 -1.937 1.00 95.06 87 GLY A C 1
ATOM 629 O O . GLY A 1 87 ? -5.380 0.348 -1.201 1.00 95.06 87 GLY A O 1
ATOM 630 N N . LEU A 1 88 ? -4.558 1.194 -3.112 1.00 96.94 88 LEU A N 1
ATOM 631 C CA . LEU A 1 88 ? -5.840 1.683 -3.617 1.00 96.94 88 LEU A CA 1
ATOM 632 C C . LEU A 1 88 ? -6.845 0.539 -3.839 1.00 96.94 88 LEU A C 1
ATOM 634 O O . LEU A 1 88 ? -8.006 0.663 -3.452 1.00 96.94 88 LEU A O 1
ATOM 638 N N . ALA A 1 89 ? -6.409 -0.575 -4.432 1.00 97.25 89 ALA A N 1
ATOM 639 C CA . ALA A 1 89 ? -7.245 -1.753 -4.655 1.00 97.25 89 ALA A CA 1
ATOM 640 C C . ALA A 1 89 ? -7.644 -2.434 -3.336 1.00 97.25 89 ALA A C 1
ATOM 642 O O . ALA A 1 89 ? -8.804 -2.815 -3.165 1.00 97.25 89 ALA A O 1
ATOM 643 N N . ALA A 1 90 ? -6.716 -2.532 -2.378 1.00 95.19 90 ALA A N 1
ATOM 644 C CA . ALA A 1 90 ? -7.021 -3.048 -1.049 1.00 95.19 90 ALA A CA 1
ATOM 645 C C . ALA A 1 90 ? -8.099 -2.202 -0.355 1.00 95.19 90 ALA A C 1
ATOM 647 O O . ALA A 1 90 ? -9.114 -2.752 0.063 1.00 95.19 90 ALA A O 1
ATOM 648 N N . GLY A 1 91 ? -7.952 -0.871 -0.341 1.00 93.38 91 GLY A N 1
ATOM 649 C CA . GLY A 1 91 ? -8.937 0.035 0.258 1.00 93.38 91 GLY A CA 1
ATOM 650 C C . GLY A 1 91 ? -10.330 -0.049 -0.378 1.00 93.38 91 GLY A C 1
ATOM 651 O O . GLY A 1 91 ? -11.333 0.023 0.331 1.00 93.38 91 GLY A O 1
ATOM 652 N N . GLN A 1 92 ? -10.412 -0.262 -1.698 1.00 95.19 92 GLN A N 1
ATOM 653 C CA . GLN A 1 92 ? -11.689 -0.509 -2.383 1.00 95.19 92 GLN A CA 1
ATOM 654 C C . GLN A 1 92 ? -12.334 -1.831 -1.944 1.00 95.19 92 GLN A C 1
ATOM 656 O O . GLN A 1 92 ? -13.548 -1.890 -1.760 1.00 95.19 92 GLN A O 1
ATOM 661 N N . ARG A 1 93 ? -11.531 -2.887 -1.760 1.00 94.06 93 ARG A N 1
ATOM 662 C CA . ARG A 1 93 ? -12.007 -4.227 -1.386 1.00 94.06 93 ARG A CA 1
ATOM 663 C C . ARG A 1 93 ? -12.494 -4.306 0.059 1.00 94.06 93 ARG A C 1
ATOM 665 O O . ARG A 1 93 ? -13.404 -5.075 0.347 1.00 94.06 93 ARG A O 1
ATOM 672 N N . THR A 1 94 ? -11.892 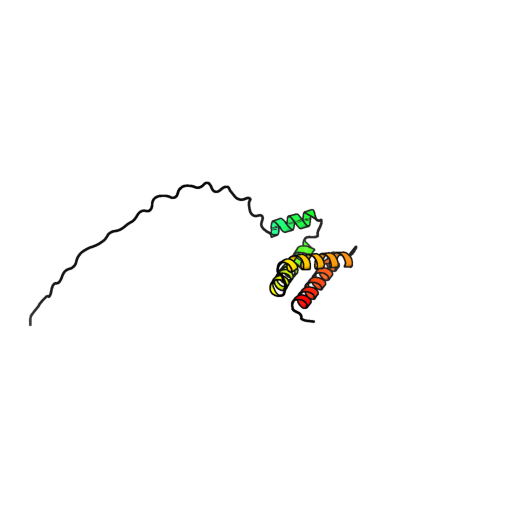-3.535 0.955 1.00 93.88 94 THR A N 1
ATOM 673 C CA . THR A 1 94 ? -12.114 -3.630 2.405 1.00 93.88 94 THR A CA 1
ATOM 674 C C . THR A 1 94 ? -12.858 -2.422 2.967 1.00 93.88 94 THR A C 1
ATOM 676 O O . THR A 1 94 ? -12.702 -2.085 4.141 1.00 93.88 94 THR A O 1
ATOM 679 N N . SER A 1 95 ? -13.629 -1.718 2.135 1.00 91.75 95 SER A N 1
ATOM 680 C CA . SER A 1 95 ? -14.423 -0.573 2.582 1.00 91.75 95 SER A CA 1
ATOM 681 C C . SER A 1 95 ? -15.409 -1.007 3.676 1.00 91.75 95 SER A C 1
ATOM 683 O O . SER A 1 95 ? -16.238 -1.886 3.451 1.00 91.75 95 SER A O 1
ATOM 685 N N . GLY A 1 96 ? -15.287 -0.425 4.875 1.00 88.12 96 GLY A N 1
ATOM 686 C CA . GLY A 1 96 ? -16.081 -0.804 6.054 1.00 88.12 96 GLY A CA 1
ATOM 687 C C . GLY A 1 96 ? -15.623 -2.078 6.782 1.00 88.12 96 GLY A C 1
ATOM 688 O O . GLY A 1 96 ? -16.303 -2.504 7.712 1.00 88.12 96 GLY A O 1
ATOM 689 N N . GLY A 1 97 ? -14.500 -2.678 6.373 1.00 91.38 97 GLY A N 1
ATOM 690 C CA . GLY A 1 97 ? -13.893 -3.841 7.024 1.00 91.38 97 GLY A CA 1
ATOM 691 C C . GLY A 1 97 ? -12.946 -3.485 8.176 1.00 91.38 97 GLY A C 1
ATOM 692 O O . GLY A 1 97 ? -12.650 -2.323 8.451 1.00 91.38 97 GLY A O 1
ATOM 693 N N . THR A 1 98 ? -12.454 -4.519 8.846 1.00 94.62 98 THR A N 1
ATOM 694 C CA . THR A 1 98 ? -11.476 -4.463 9.939 1.00 94.62 98 THR A CA 1
ATOM 695 C C . THR A 1 98 ? -10.049 -4.212 9.437 1.00 94.62 98 THR A C 1
ATOM 697 O O . THR A 1 98 ? -9.717 -4.482 8.281 1.00 94.62 98 THR A O 1
ATOM 700 N N . HIS A 1 99 ? -9.150 -3.780 10.331 1.00 93.38 99 HIS A N 1
ATOM 701 C CA . HIS A 1 99 ? -7.717 -3.680 10.014 1.00 93.38 99 HIS A CA 1
ATOM 702 C C . HIS A 1 99 ? -7.108 -5.029 9.604 1.00 93.38 99 HIS A C 1
ATOM 704 O O . HIS A 1 99 ? -6.220 -5.062 8.760 1.00 93.38 99 HIS A O 1
ATOM 710 N N . ALA A 1 100 ? -7.594 -6.146 10.154 1.00 95.12 100 ALA A N 1
ATOM 711 C CA . ALA A 1 100 ? -7.120 -7.475 9.771 1.00 95.12 100 ALA A CA 1
ATOM 712 C C . ALA A 1 100 ? -7.451 -7.793 8.302 1.00 95.12 100 ALA A C 1
ATOM 714 O O . ALA A 1 100 ? -6.569 -8.208 7.555 1.00 95.12 100 ALA A O 1
ATOM 715 N N . GLU A 1 101 ? -8.686 -7.518 7.872 1.00 95.38 101 GLU A N 1
ATOM 716 C CA . GLU A 1 101 ? -9.106 -7.687 6.474 1.00 95.38 101 GLU A CA 1
ATOM 717 C C . GLU A 1 101 ? -8.335 -6.747 5.537 1.00 95.38 101 GLU A C 1
ATOM 719 O O . GLU A 1 101 ? -7.938 -7.153 4.446 1.00 95.38 101 GLU A O 1
ATOM 724 N N . GLN A 1 102 ? -8.071 -5.508 5.968 1.00 95.00 102 GLN A N 1
ATOM 725 C CA . GLN A 1 102 ? -7.222 -4.561 5.235 1.00 95.00 102 GLN A CA 1
ATOM 726 C C . GLN A 1 102 ? -5.800 -5.089 5.040 1.00 95.00 102 GLN A C 1
ATOM 728 O O . GLN A 1 102 ? -5.298 -5.084 3.917 1.00 95.00 102 GLN A O 1
ATOM 733 N N . ILE A 1 103 ? -5.158 -5.565 6.110 1.00 96.62 103 ILE A N 1
ATOM 734 C CA . ILE A 1 103 ? -3.798 -6.116 6.064 1.00 96.62 103 ILE A CA 1
ATOM 735 C C . ILE A 1 103 ? -3.748 -7.324 5.130 1.00 96.62 103 ILE A C 1
ATOM 737 O O . ILE A 1 103 ? -2.892 -7.371 4.247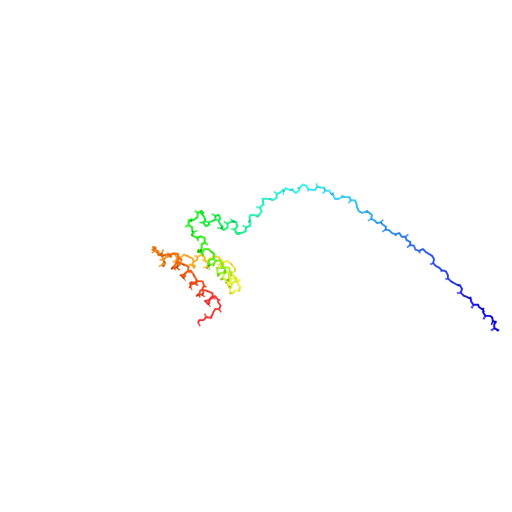 1.00 96.62 103 ILE A O 1
ATOM 741 N N . GLU A 1 104 ? -4.689 -8.260 5.273 1.00 97.19 104 GLU A N 1
ATOM 742 C CA . GLU A 1 104 ? -4.773 -9.438 4.410 1.00 97.19 104 GLU A CA 1
ATOM 743 C C . GLU A 1 104 ? -4.938 -9.032 2.939 1.00 97.19 104 GLU A C 1
ATOM 745 O O . GLU A 1 104 ? -4.209 -9.516 2.070 1.00 97.19 104 GLU A O 1
ATOM 750 N N . ALA A 1 105 ? -5.849 -8.100 2.647 1.00 96.81 105 ALA A N 1
ATOM 751 C CA . ALA A 1 105 ? -6.060 -7.616 1.292 1.00 96.81 105 ALA A CA 1
ATOM 752 C C . ALA A 1 105 ? -4.802 -6.947 0.725 1.00 96.81 105 ALA A C 1
ATOM 754 O O . ALA A 1 105 ? -4.457 -7.203 -0.428 1.00 96.81 105 ALA A O 1
ATOM 755 N N . ILE A 1 106 ? -4.099 -6.114 1.500 1.00 97.44 106 ILE A N 1
ATOM 756 C CA . ILE A 1 106 ? -2.839 -5.495 1.068 1.00 97.44 106 ILE A CA 1
ATOM 757 C C . ILE A 1 106 ? -1.816 -6.586 0.738 1.00 97.44 106 ILE A C 1
ATOM 759 O O . ILE A 1 106 ? -1.304 -6.613 -0.378 1.00 97.44 106 ILE A O 1
ATOM 763 N N . GLN A 1 107 ? -1.565 -7.519 1.656 1.00 97.88 107 GLN A N 1
ATOM 764 C CA . GLN A 1 107 ? -0.579 -8.588 1.473 1.00 97.88 107 GLN A CA 1
ATOM 765 C C . GLN A 1 107 ? -0.888 -9.460 0.249 1.00 97.88 107 GLN A C 1
ATOM 767 O O . GLN A 1 107 ? 0.010 -9.744 -0.543 1.00 97.88 107 GLN A O 1
ATOM 772 N N . GLN A 1 108 ? -2.160 -9.813 0.030 1.00 97.88 108 GLN A N 1
ATOM 773 C CA . GLN A 1 108 ? -2.596 -10.554 -1.159 1.00 97.88 108 GLN A CA 1
ATOM 774 C C . GLN A 1 108 ? -2.301 -9.794 -2.458 1.00 97.88 108 GLN A C 1
ATOM 776 O O . GLN A 1 108 ? -1.766 -10.378 -3.402 1.00 97.88 108 GLN A O 1
ATOM 781 N N . HIS A 1 109 ? -2.617 -8.496 -2.521 1.00 98.06 109 HIS A N 1
ATOM 782 C CA . HIS A 1 109 ? -2.319 -7.687 -3.705 1.00 98.06 109 HIS A CA 1
ATOM 783 C C . HIS A 1 109 ? -0.811 -7.544 -3.928 1.00 98.06 109 HIS A C 1
ATOM 785 O O . HIS A 1 109 ? -0.356 -7.678 -5.062 1.00 98.06 109 HIS A O 1
ATOM 791 N N . LEU A 1 110 ? -0.028 -7.303 -2.871 1.00 98.12 110 LEU A N 1
ATOM 792 C CA . LEU A 1 110 ? 1.427 -7.169 -2.971 1.00 98.12 110 LEU A CA 1
ATOM 793 C C . LEU A 1 110 ? 2.073 -8.462 -3.482 1.00 98.12 110 LEU A C 1
ATOM 795 O O . LEU A 1 110 ? 2.886 -8.406 -4.405 1.00 98.12 110 LEU A O 1
ATOM 799 N N . ALA A 1 111 ? 1.673 -9.618 -2.944 1.00 97.44 111 ALA A N 1
ATOM 800 C CA . ALA A 1 111 ? 2.156 -10.922 -3.392 1.00 97.44 111 ALA A CA 1
ATOM 801 C C . ALA A 1 111 ? 1.799 -11.181 -4.863 1.00 97.44 111 ALA A C 1
ATOM 803 O O . ALA A 1 111 ? 2.676 -11.483 -5.671 1.00 97.44 111 ALA A O 1
ATOM 804 N N . HIS A 1 112 ? 0.534 -10.968 -5.237 1.00 97.75 112 HIS A N 1
ATOM 805 C CA . HIS A 1 112 ? 0.081 -11.168 -6.611 1.00 97.75 112 HIS A CA 1
ATOM 806 C C . HIS A 1 112 ? 0.822 -10.270 -7.615 1.00 97.75 112 HIS A C 1
ATOM 808 O O . HIS A 1 112 ? 1.234 -10.726 -8.681 1.00 97.75 112 HIS A O 1
ATOM 814 N N . LEU A 1 113 ? 1.028 -8.995 -7.275 1.00 97.94 113 LEU A N 1
ATOM 815 C CA . LEU A 1 113 ? 1.753 -8.053 -8.129 1.00 97.94 113 LEU A CA 1
ATOM 816 C C . LEU A 1 113 ? 3.247 -8.379 -8.218 1.00 97.94 113 LEU A C 1
ATOM 818 O O . LEU A 1 113 ? 3.850 -8.165 -9.267 1.00 97.94 113 LEU A O 1
ATOM 822 N N . ALA A 1 114 ? 3.842 -8.911 -7.151 1.00 97.38 114 ALA A N 1
ATOM 823 C CA . ALA A 1 114 ? 5.227 -9.362 -7.162 1.00 97.38 114 ALA A CA 1
ATOM 824 C C . ALA A 1 114 ? 5.426 -10.550 -8.119 1.00 97.38 114 ALA A C 1
ATOM 826 O O . ALA A 1 114 ? 6.406 -10.577 -8.864 1.00 97.38 114 ALA A O 1
ATOM 827 N N . ASP A 1 115 ? 4.489 -11.499 -8.135 1.00 97.75 115 ASP A N 1
ATOM 828 C CA . ASP A 1 115 ? 4.514 -12.634 -9.062 1.00 97.75 115 ASP A CA 1
ATOM 829 C C . ASP A 1 115 ? 4.286 -12.185 -10.508 1.00 97.75 115 ASP A C 1
ATOM 831 O O . ASP A 1 115 ? 5.035 -12.575 -11.409 1.00 97.75 115 ASP A O 1
ATOM 835 N N . LEU A 1 116 ? 3.332 -11.272 -10.719 1.00 97.19 116 LEU A N 1
ATOM 836 C CA . LEU A 1 116 ? 3.094 -10.658 -12.022 1.00 97.19 116 LEU A CA 1
ATOM 837 C C . LEU A 1 116 ? 4.346 -9.948 -12.557 1.00 97.19 116 LEU A C 1
ATOM 839 O O . LEU A 1 116 ? 4.689 -10.132 -13.723 1.00 97.19 116 LEU A O 1
ATOM 843 N N . ALA A 1 117 ? 5.039 -9.174 -11.715 1.00 96.62 117 ALA A N 1
ATOM 844 C CA . ALA A 1 117 ? 6.247 -8.446 -12.100 1.00 96.62 117 ALA A CA 1
ATOM 845 C C . ALA A 1 117 ? 7.401 -9.383 -12.491 1.00 96.62 117 ALA A C 1
ATOM 847 O O . ALA A 1 117 ? 8.135 -9.089 -13.428 1.00 96.62 117 ALA A O 1
ATOM 848 N N . ARG A 1 118 ? 7.529 -10.537 -11.820 1.00 96.06 118 ARG A N 1
ATOM 849 C CA . ARG A 1 118 ? 8.515 -11.582 -12.153 1.00 96.06 118 ARG A CA 1
ATOM 850 C 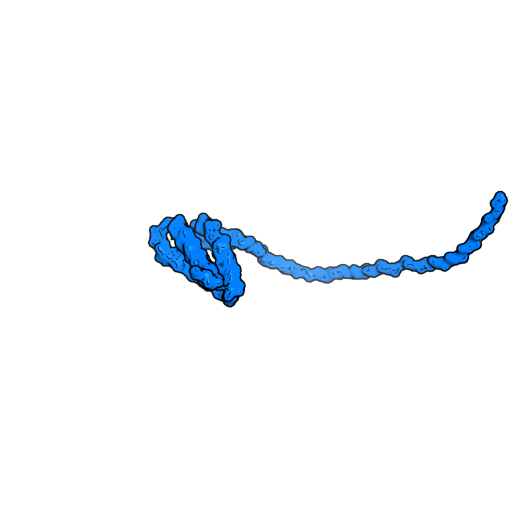C . ARG A 1 118 ? 8.147 -12.418 -13.381 1.00 96.06 118 ARG A C 1
ATOM 852 O O . ARG A 1 118 ? 8.962 -13.212 -13.846 1.00 96.06 118 ARG A O 1
ATOM 859 N N . GLY A 1 119 ? 6.914 -12.311 -13.873 1.00 93.00 119 GLY A N 1
ATOM 860 C CA . GLY A 1 119 ? 6.392 -13.189 -14.921 1.00 93.00 119 GLY A CA 1
ATOM 861 C C . GLY A 1 119 ? 6.113 -14.622 -14.451 1.00 93.00 119 GLY A C 1
ATOM 862 O O . GLY A 1 119 ? 5.919 -15.508 -15.284 1.00 93.00 119 GLY A O 1
ATOM 863 N N . THR A 1 120 ? 6.074 -14.867 -13.139 1.00 77.44 120 THR A N 1
ATOM 864 C CA . THR A 1 120 ? 5.649 -16.145 -12.559 1.00 77.44 120 THR A CA 1
ATOM 865 C C . THR A 1 120 ? 4.123 -16.140 -12.454 1.00 77.44 120 THR A C 1
ATOM 867 O O . THR A 1 120 ? 3.568 -15.310 -11.739 1.00 77.44 120 THR A O 1
ATOM 870 N N . ARG A 1 121 ? 3.441 -17.013 -13.207 1.00 55.97 121 ARG A N 1
ATOM 871 C CA . ARG A 1 121 ? 1.992 -17.254 -13.082 1.00 55.97 121 ARG A CA 1
ATOM 872 C C . ARG A 1 121 ? 1.713 -18.513 -12.285 1.00 55.97 121 ARG A C 1
ATOM 874 O O . ARG A 1 121 ? 2.447 -19.499 -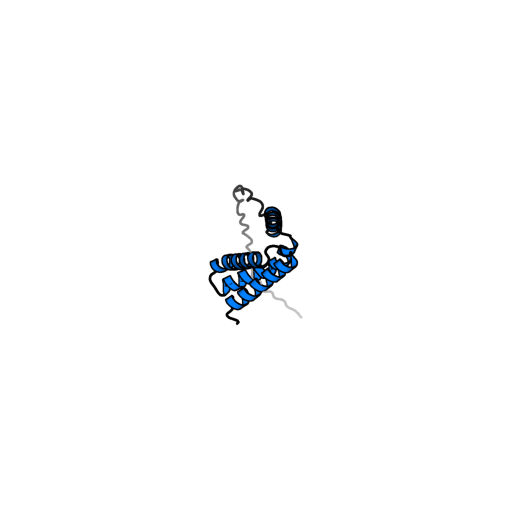12.513 1.00 55.97 121 ARG A O 1
#

Foldseek 3Di:
DDDDDDDDDDDDDDDDDDDDDDDDDDDDDDDDPDPPPPVNVVVVVCVVVVHDVVLCVLCVVLLVVLLVLLVVLHPNVVSVVLLVVLLVVLCVVQPVHDSVSSSVSSNVSSVVSSCVSVVND

Organism: NCBI:txid37637

Sequence (121 aa):
MSGAQEGTGPGRKTAQSAKTLKPAKTAKIKAAPEEVAASTWLTTVTSTLDVDPQVLHATIKDVLDLTSIVAHEHSRPAAPVTAFLAGLAAGQRTSGGTHAEQIEAIQQHLAHLADLARGTR

Radius of gyration: 32.86 Å; chains: 1; bounding box: 113×46×31 Å